Protein AF-A0AAE1PJU5-F1 (afdb_monomer)

Sequence (148 aa):
MYPIKHIHAFGYVFDNPASVAQTPTRQLTYNYLLSVNAWLLLLPSSLCCDWTMGTIPLVESFTDVRNLGTVAVYIVLAKLTYHALFLAPRHHAQVIIMSLAFLVLPFLPATNLFFPVGFVVAERVLYMPSMGFCMLVAHGFSNLLDRV

Mean predicted aligned error: 10.47 Å

InterPro domains:
  IPR013618 Protein O-mannosyl-transferase TMTC, DUF1736 [PF08409] (14-77)

Structure (mmCIF, N/CA/C/O backbone):
data_AF-A0AAE1PJU5-F1
#
_entry.id   AF-A0AAE1PJU5-F1
#
loop_
_atom_site.group_PDB
_atom_site.id
_atom_site.type_symbol
_atom_site.label_atom_id
_atom_site.label_alt_id
_atom_site.label_comp_id
_atom_site.label_asym_id
_atom_site.label_entity_id
_atom_site.label_seq_id
_atom_site.pdbx_PDB_ins_code
_atom_site.Cartn_x
_atom_site.Cartn_y
_atom_site.Cartn_z
_atom_site.occupancy
_atom_site.B_iso_or_equiv
_atom_site.auth_seq_id
_atom_site.auth_comp_id
_atom_site.auth_asym_id
_atom_site.auth_atom_id
_atom_site.pdbx_PDB_model_num
ATOM 1 N N . MET A 1 1 ? 40.412 -17.414 -16.657 1.00 45.12 1 MET A N 1
ATOM 2 C CA . MET A 1 1 ? 39.838 -16.898 -15.396 1.00 45.12 1 MET A CA 1
ATOM 3 C C . MET A 1 1 ? 38.974 -15.688 -15.732 1.00 45.12 1 MET A C 1
ATOM 5 O O . MET A 1 1 ? 39.429 -14.558 -15.627 1.00 45.12 1 MET A O 1
ATOM 9 N N . TYR A 1 2 ? 37.772 -15.929 -16.268 1.00 40.88 2 TYR A N 1
ATOM 10 C CA . TYR A 1 2 ? 36.837 -14.851 -16.605 1.00 40.88 2 TYR A CA 1
ATOM 11 C C . TYR A 1 2 ? 36.315 -14.215 -15.309 1.00 40.88 2 TYR A C 1
ATOM 13 O O . TYR A 1 2 ? 36.074 -14.936 -14.337 1.00 40.88 2 TYR A O 1
ATOM 21 N N . PRO A 1 3 ? 36.196 -12.881 -15.243 1.00 53.56 3 PRO A N 1
ATOM 22 C CA . PRO A 1 3 ? 35.965 -12.191 -13.987 1.00 53.56 3 PRO A CA 1
ATOM 23 C C . PRO A 1 3 ? 34.537 -12.452 -13.503 1.00 53.56 3 PRO A C 1
ATOM 25 O O . PRO A 1 3 ? 33.558 -12.034 -14.115 1.00 53.56 3 PRO A O 1
ATOM 28 N N . ILE A 1 4 ? 34.443 -13.096 -12.344 1.00 56.81 4 ILE A N 1
ATOM 29 C CA . ILE A 1 4 ? 33.218 -13.463 -11.615 1.00 56.81 4 ILE A CA 1
ATOM 30 C C . ILE A 1 4 ? 32.277 -12.251 -11.408 1.00 56.81 4 ILE A C 1
ATOM 32 O O . ILE A 1 4 ? 31.065 -12.406 -11.302 1.00 56.81 4 ILE A O 1
ATOM 36 N N . LYS A 1 5 ? 32.805 -11.018 -11.459 1.00 50.97 5 LYS A N 1
ATOM 37 C CA . LYS A 1 5 ? 32.028 -9.767 -11.388 1.00 50.97 5 LYS A CA 1
ATOM 38 C C . LYS A 1 5 ? 31.008 -9.596 -12.523 1.00 50.97 5 LYS A C 1
ATOM 40 O O . LYS A 1 5 ? 29.951 -9.021 -12.282 1.00 50.97 5 LYS A O 1
ATOM 45 N N . HIS A 1 6 ? 31.283 -10.103 -13.727 1.00 49.19 6 HIS A N 1
ATOM 46 C CA . HIS A 1 6 ? 30.348 -9.974 -14.852 1.00 49.19 6 HIS A CA 1
ATOM 47 C C . HIS A 1 6 ? 29.127 -10.894 -14.725 1.00 49.19 6 HIS A C 1
ATOM 49 O O . HIS A 1 6 ? 28.045 -10.515 -15.158 1.00 49.19 6 HIS A O 1
ATOM 55 N N . ILE A 1 7 ? 29.270 -12.059 -14.086 1.00 52.47 7 ILE A N 1
ATOM 56 C CA . ILE A 1 7 ? 28.168 -13.016 -13.887 1.00 52.47 7 ILE A CA 1
ATOM 57 C C . ILE A 1 7 ? 27.179 -12.490 -12.841 1.00 52.47 7 ILE A C 1
ATOM 59 O O . ILE A 1 7 ? 25.974 -12.521 -13.069 1.00 52.47 7 ILE A O 1
ATOM 63 N N . HIS A 1 8 ? 27.678 -11.929 -11.734 1.00 50.50 8 HIS A N 1
ATOM 64 C CA . HIS A 1 8 ? 26.817 -11.306 -10.723 1.00 50.50 8 HIS A CA 1
ATOM 65 C C . HIS A 1 8 ? 26.081 -10.076 -11.259 1.00 50.50 8 HIS A C 1
ATOM 67 O O . HIS A 1 8 ? 24.904 -9.899 -10.964 1.00 50.50 8 HIS A O 1
ATOM 73 N N . ALA A 1 9 ? 26.747 -9.246 -12.069 1.00 51.38 9 ALA A N 1
ATOM 74 C CA . ALA A 1 9 ? 26.099 -8.103 -12.703 1.00 51.38 9 ALA A CA 1
ATOM 75 C C . ALA A 1 9 ? 25.021 -8.546 -13.706 1.00 51.38 9 ALA A C 1
ATOM 77 O O . ALA A 1 9 ? 23.944 -7.963 -13.724 1.00 51.38 9 ALA A O 1
ATOM 78 N N . PHE A 1 10 ? 25.279 -9.594 -14.497 1.00 52.12 10 PHE A N 1
ATOM 79 C CA .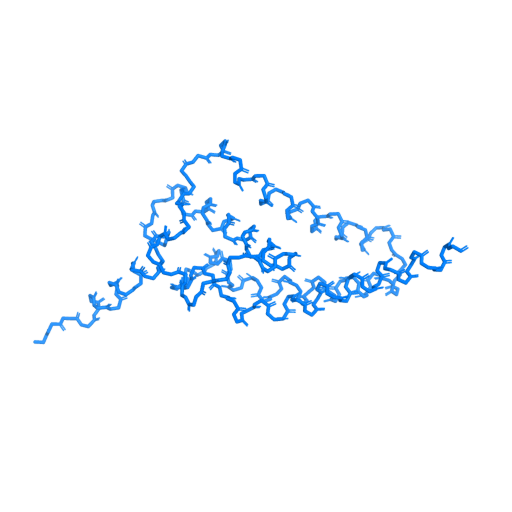 PHE A 1 10 ? 24.321 -10.113 -15.476 1.00 52.12 10 PHE A CA 1
ATOM 80 C C . PHE A 1 10 ? 23.063 -10.696 -14.819 1.00 52.12 10 PHE A C 1
ATOM 82 O O . PHE A 1 10 ? 21.964 -10.371 -15.254 1.00 52.12 10 PHE A O 1
ATOM 89 N N . GLY A 1 11 ? 23.208 -11.477 -13.740 1.00 52.84 11 GLY A N 1
ATOM 90 C CA . GLY A 1 11 ? 22.059 -11.964 -12.962 1.00 52.84 11 GLY A CA 1
ATOM 91 C C . GLY A 1 11 ? 21.238 -10.816 -12.374 1.00 52.84 11 GLY A C 1
ATOM 92 O O . GLY A 1 11 ? 20.025 -10.780 -12.504 1.00 52.84 11 GLY A O 1
ATOM 93 N N . TYR A 1 12 ? 21.908 -9.791 -11.851 1.00 53.12 12 TYR A N 1
ATOM 94 C CA . TYR A 1 12 ? 21.241 -8.631 -11.266 1.00 53.12 12 TYR A CA 1
ATOM 95 C C . TYR A 1 12 ? 20.445 -7.788 -12.286 1.00 53.12 12 TYR A C 1
ATOM 97 O O . TYR A 1 12 ? 19.359 -7.298 -11.977 1.00 53.12 12 TYR A O 1
ATOM 105 N N . VAL A 1 13 ? 20.965 -7.637 -13.512 1.00 56.59 13 VAL A N 1
ATOM 106 C CA . VAL A 1 13 ? 20.259 -6.982 -14.633 1.00 56.59 13 VAL A CA 1
ATOM 107 C C . VAL A 1 13 ? 19.062 -7.814 -15.100 1.00 56.59 13 VAL A C 1
ATOM 109 O O . VAL A 1 13 ? 18.016 -7.254 -15.425 1.00 56.59 13 VAL A O 1
ATOM 112 N N . PHE A 1 14 ? 19.233 -9.136 -15.151 1.00 57.56 14 PHE A N 1
ATOM 113 C CA . PHE A 1 14 ? 18.212 -10.092 -15.576 1.00 57.56 14 PHE A CA 1
ATOM 114 C C . PHE A 1 14 ? 17.038 -10.145 -14.589 1.00 57.56 14 PHE A C 1
ATOM 116 O O . PHE A 1 14 ? 15.881 -10.059 -15.003 1.00 57.56 14 PHE A O 1
ATOM 123 N N . ASP A 1 15 ? 17.344 -10.208 -13.292 1.00 59.34 15 ASP A N 1
ATOM 124 C CA . ASP A 1 15 ? 16.347 -10.348 -12.234 1.00 59.34 15 ASP A CA 1
ATOM 125 C C . ASP A 1 15 ? 15.567 -9.050 -12.005 1.00 59.34 15 ASP A C 1
ATOM 127 O O . ASP A 1 15 ? 14.346 -9.084 -11.872 1.00 59.34 15 ASP A O 1
ATOM 131 N N . ASN A 1 16 ? 16.237 -7.891 -12.030 1.00 66.44 16 ASN A N 1
ATOM 132 C CA . ASN A 1 16 ? 15.604 -6.589 -11.824 1.00 66.44 16 ASN A CA 1
ATOM 133 C C . ASN A 1 16 ? 16.036 -5.564 -12.886 1.00 66.44 16 ASN A C 1
ATOM 135 O O . ASN A 1 16 ? 16.923 -4.737 -12.628 1.00 66.44 16 ASN A O 1
ATOM 139 N N . PRO A 1 17 ? 15.369 -5.524 -14.056 1.00 61.44 17 PRO A N 1
ATOM 140 C CA . PRO A 1 17 ? 15.691 -4.563 -15.110 1.00 61.44 17 PRO A CA 1
ATOM 141 C C . PRO A 1 17 ? 15.412 -3.104 -14.708 1.00 61.44 17 PRO A C 1
ATOM 143 O O . PRO A 1 17 ? 15.960 -2.183 -15.310 1.00 61.44 17 PRO A O 1
ATOM 146 N N . ALA A 1 18 ? 14.617 -2.854 -13.659 1.00 61.25 18 ALA A N 1
ATOM 147 C CA . ALA A 1 18 ? 14.416 -1.504 -13.131 1.00 61.25 18 ALA A CA 1
ATOM 148 C C . ALA A 1 18 ? 15.654 -0.977 -12.383 1.00 61.25 18 ALA A C 1
ATOM 150 O O . ALA A 1 18 ? 15.866 0.235 -12.327 1.00 61.25 18 ALA A O 1
ATOM 151 N N . SER A 1 19 ? 16.505 -1.861 -11.850 1.00 60.56 19 SER A N 1
ATOM 152 C CA . SER A 1 19 ? 17.712 -1.472 -11.107 1.00 60.56 19 SER A CA 1
ATOM 153 C C . SER A 1 19 ? 18.788 -0.816 -11.981 1.00 60.56 19 SER A C 1
ATOM 155 O O . SER A 1 19 ? 19.523 0.059 -11.511 1.00 60.56 19 SER A O 1
ATOM 157 N N . VAL A 1 20 ? 18.822 -1.180 -13.266 1.00 63.19 20 VAL A N 1
ATOM 158 C CA . VAL A 1 20 ? 19.741 -0.642 -14.280 1.00 63.19 20 VAL A CA 1
ATOM 159 C C . VAL A 1 20 ? 19.179 0.563 -15.036 1.00 63.19 20 VAL A C 1
ATOM 161 O O . VAL A 1 20 ? 19.901 1.195 -15.807 1.00 63.19 20 VAL A O 1
ATOM 164 N N . ALA A 1 21 ? 17.907 0.907 -14.816 1.00 63.19 21 ALA A N 1
ATOM 165 C CA . ALA A 1 21 ? 17.272 2.047 -15.460 1.00 63.19 21 ALA A CA 1
ATOM 166 C C . ALA A 1 21 ? 17.838 3.383 -14.947 1.00 63.19 21 ALA A C 1
ATOM 168 O O . ALA A 1 21 ? 18.234 3.525 -13.784 1.00 63.19 21 ALA A O 1
ATOM 169 N N . GLN A 1 22 ? 17.841 4.389 -15.825 1.00 62.56 22 GLN A N 1
ATOM 170 C CA . GLN A 1 22 ? 18.263 5.745 -15.483 1.00 62.56 22 GLN A CA 1
ATOM 171 C C . GLN A 1 22 ? 17.307 6.370 -14.454 1.00 62.56 22 GLN A C 1
ATOM 173 O O . GLN A 1 22 ? 16.099 6.110 -14.437 1.00 62.56 22 GLN A O 1
ATOM 178 N N . THR A 1 23 ? 17.838 7.224 -13.581 1.00 62.69 23 THR A N 1
ATOM 179 C CA . THR A 1 23 ? 17.004 8.141 -12.791 1.00 62.69 23 THR A CA 1
ATOM 180 C C . THR A 1 23 ? 16.380 9.152 -13.756 1.00 62.69 23 THR A C 1
ATOM 182 O O . THR A 1 23 ? 17.139 9.742 -14.524 1.00 62.69 23 THR A O 1
ATOM 185 N N . PRO A 1 24 ? 15.052 9.373 -13.764 1.00 66.88 24 PRO A N 1
ATOM 186 C CA . PRO A 1 24 ? 14.083 9.124 -12.686 1.00 66.88 24 PRO A CA 1
ATOM 187 C C . PRO A 1 24 ? 13.246 7.831 -12.801 1.00 66.88 24 PRO A C 1
ATOM 189 O O . PRO A 1 24 ? 12.644 7.421 -11.808 1.00 66.88 24 PRO A O 1
ATOM 192 N N . THR A 1 25 ? 13.232 7.157 -13.953 1.00 65.88 25 THR A N 1
ATOM 193 C CA . THR A 1 25 ? 12.415 5.956 -14.250 1.00 65.88 25 THR A CA 1
ATOM 194 C C . THR A 1 25 ? 12.584 4.843 -13.214 1.00 65.88 25 THR A C 1
ATOM 196 O O . THR A 1 25 ? 11.616 4.183 -12.827 1.00 65.88 25 THR A O 1
ATOM 199 N N . ARG A 1 26 ? 13.803 4.679 -12.685 1.00 69.44 26 ARG A N 1
ATOM 200 C CA . ARG A 1 26 ? 14.100 3.743 -11.590 1.00 69.44 26 ARG A CA 1
ATOM 201 C C . ARG A 1 26 ? 13.266 4.009 -10.331 1.00 69.44 26 ARG A C 1
ATOM 203 O O . ARG A 1 26 ? 12.697 3.084 -9.765 1.00 69.44 26 ARG A O 1
ATOM 210 N N . GLN A 1 27 ? 13.163 5.268 -9.903 1.00 71.50 27 GLN A N 1
ATOM 211 C CA . GLN A 1 27 ? 12.431 5.642 -8.686 1.00 71.50 27 GLN A CA 1
ATOM 212 C C . GLN A 1 27 ? 10.917 5.517 -8.874 1.00 71.50 27 GLN A C 1
ATOM 214 O O . GLN A 1 27 ? 10.222 5.059 -7.969 1.00 71.50 27 GLN A O 1
ATOM 219 N N . LEU A 1 28 ? 10.399 5.885 -10.049 1.00 69.94 28 LEU A N 1
ATOM 220 C CA . LEU A 1 28 ? 8.976 5.716 -10.361 1.00 69.94 28 LEU A CA 1
ATOM 221 C C . LEU A 1 28 ? 8.598 4.236 -10.373 1.00 69.94 28 LEU A C 1
ATOM 223 O O . LEU A 1 28 ? 7.587 3.853 -9.790 1.00 69.94 28 LEU A O 1
ATOM 227 N N . THR A 1 29 ? 9.448 3.396 -10.963 1.00 72.94 29 THR A N 1
ATOM 228 C CA . THR A 1 29 ? 9.206 1.953 -11.025 1.00 72.94 29 THR A CA 1
ATOM 229 C C . THR A 1 29 ? 9.252 1.319 -9.631 1.00 72.94 29 THR A C 1
ATOM 231 O O . THR A 1 29 ? 8.380 0.518 -9.311 1.00 72.94 29 THR A O 1
ATOM 234 N N . TYR A 1 30 ? 10.175 1.729 -8.751 1.00 73.38 30 TYR A N 1
ATOM 235 C CA . TYR A 1 30 ? 10.193 1.279 -7.348 1.00 73.38 30 TYR A CA 1
ATOM 236 C C . TYR A 1 30 ? 8.947 1.697 -6.560 1.00 73.38 30 TYR A C 1
ATOM 238 O O . TYR A 1 30 ? 8.392 0.889 -5.816 1.00 73.38 30 TYR A O 1
ATOM 246 N N . ASN A 1 31 ? 8.451 2.918 -6.764 1.00 74.00 31 ASN A N 1
ATOM 247 C CA . ASN A 1 31 ? 7.181 3.332 -6.168 1.00 74.00 31 ASN A CA 1
ATOM 248 C C . ASN A 1 31 ? 6.009 2.515 -6.726 1.00 74.00 31 ASN A C 1
ATOM 250 O O . ASN A 1 31 ? 5.136 2.102 -5.969 1.00 74.00 31 ASN A O 1
ATOM 254 N N . TYR A 1 32 ? 5.989 2.229 -8.028 1.00 74.44 32 TYR A N 1
ATOM 255 C CA . TYR A 1 32 ? 4.955 1.388 -8.630 1.00 74.44 32 TYR A CA 1
ATOM 256 C C . TYR A 1 32 ? 4.971 -0.044 -8.082 1.00 74.44 32 TYR A C 1
ATOM 258 O O . TYR A 1 32 ? 3.916 -0.597 -7.778 1.00 74.44 32 TYR A O 1
ATOM 266 N N . LEU A 1 33 ? 6.156 -0.607 -7.847 1.00 74.62 33 LEU A N 1
ATOM 267 C CA . LEU A 1 33 ? 6.324 -1.918 -7.216 1.00 74.62 33 LEU A CA 1
ATOM 268 C C . LEU A 1 33 ? 5.700 -1.969 -5.816 1.00 74.62 33 LEU A C 1
ATOM 270 O O . LEU A 1 33 ? 5.062 -2.962 -5.471 1.00 74.62 33 LEU A O 1
ATOM 274 N N . LEU A 1 34 ? 5.789 -0.884 -5.038 1.00 74.81 34 LEU A N 1
ATOM 275 C CA . LEU A 1 34 ? 5.067 -0.769 -3.766 1.00 74.81 34 LEU A CA 1
ATOM 276 C C . LEU A 1 34 ? 3.551 -0.914 -3.962 1.00 74.81 34 LEU A C 1
ATOM 278 O O . LEU A 1 34 ? 2.904 -1.644 -3.213 1.00 74.81 34 LEU A O 1
ATOM 282 N N . SER A 1 35 ? 2.988 -0.267 -4.984 1.00 75.00 35 SER A N 1
ATOM 283 C CA . SER A 1 35 ? 1.561 -0.391 -5.294 1.00 75.00 35 SER A CA 1
ATOM 284 C C . SER A 1 35 ? 1.171 -1.790 -5.756 1.00 75.00 35 SER A C 1
ATOM 286 O O . SER A 1 35 ? 0.090 -2.248 -5.399 1.00 75.00 35 SER A O 1
ATOM 288 N N . VAL A 1 36 ? 2.011 -2.463 -6.543 1.00 76.12 36 VAL A N 1
ATOM 289 C CA . VAL A 1 36 ? 1.760 -3.847 -6.974 1.00 76.12 36 VAL A CA 1
ATOM 290 C C . VAL A 1 36 ? 1.735 -4.770 -5.756 1.00 76.12 36 VAL A C 1
ATOM 292 O O . VAL A 1 36 ? 0.785 -5.524 -5.575 1.00 76.12 36 VAL A O 1
ATOM 295 N N . ASN A 1 37 ? 2.709 -4.641 -4.856 1.00 78.12 37 ASN A N 1
ATOM 296 C CA . ASN A 1 37 ? 2.747 -5.421 -3.620 1.00 78.12 37 ASN A CA 1
ATOM 297 C C . ASN A 1 37 ? 1.531 -5.151 -2.710 1.00 78.12 37 ASN A C 1
ATOM 299 O O . ASN A 1 37 ? 0.972 -6.079 -2.128 1.00 78.12 37 ASN A O 1
ATOM 303 N N . ALA A 1 38 ? 1.087 -3.895 -2.604 1.00 76.75 38 ALA A N 1
ATOM 304 C CA . ALA A 1 38 ? -0.124 -3.545 -1.861 1.00 76.75 38 ALA A CA 1
ATOM 305 C C . ALA A 1 38 ? -1.399 -4.090 -2.527 1.00 76.75 38 ALA A C 1
ATOM 307 O O . ALA A 1 38 ? -2.324 -4.513 -1.838 1.00 76.75 38 ALA A O 1
ATOM 308 N N . TRP A 1 39 ? -1.443 -4.120 -3.859 1.00 78.50 39 TRP A N 1
ATOM 309 C CA . TRP A 1 39 ? -2.537 -4.744 -4.595 1.00 78.50 39 TRP A CA 1
ATOM 310 C C . TRP A 1 39 ? -2.592 -6.252 -4.345 1.00 78.50 39 TRP A C 1
ATOM 312 O O . TRP A 1 39 ? -3.668 -6.759 -4.053 1.00 78.50 39 TRP A O 1
ATOM 322 N N . LEU A 1 40 ? -1.449 -6.949 -4.353 1.00 74.38 40 LEU A N 1
ATOM 323 C CA . LEU A 1 40 ? -1.383 -8.374 -4.004 1.00 74.38 40 LEU A CA 1
ATOM 324 C C . LEU A 1 40 ? -1.859 -8.664 -2.569 1.00 74.38 40 LEU A C 1
ATOM 326 O O . LEU A 1 40 ? -2.455 -9.713 -2.338 1.00 74.38 40 LEU A O 1
ATOM 330 N N . LEU A 1 41 ? -1.628 -7.748 -1.617 1.00 74.44 41 LEU A N 1
ATOM 331 C CA . LEU A 1 41 ? -2.158 -7.864 -0.251 1.00 74.44 41 LEU A CA 1
ATOM 332 C C . LEU A 1 41 ? -3.690 -7.792 -0.204 1.00 74.44 41 LEU A C 1
ATOM 334 O O . LEU A 1 41 ? -4.305 -8.485 0.603 1.00 74.44 41 LEU A O 1
ATOM 338 N N . LEU A 1 42 ? -4.298 -6.942 -1.036 1.00 74.94 42 LEU A N 1
ATOM 339 C CA . LEU A 1 42 ? -5.754 -6.776 -1.098 1.00 74.94 42 LEU A CA 1
ATOM 340 C C . LEU A 1 42 ? -6.419 -7.888 -1.913 1.00 74.94 42 LEU A C 1
ATOM 342 O O . LEU A 1 42 ? -7.482 -8.384 -1.546 1.00 74.94 42 LEU A O 1
ATOM 346 N N . LEU A 1 43 ? -5.801 -8.252 -3.034 1.00 75.06 43 LEU A N 1
ATOM 347 C CA . LEU A 1 43 ? -6.305 -9.200 -4.013 1.00 75.06 43 LEU A CA 1
ATOM 348 C C . LEU A 1 43 ? -5.134 -10.053 -4.518 1.00 75.06 43 LEU A C 1
ATOM 350 O O . LEU A 1 43 ? -4.399 -9.605 -5.404 1.00 75.06 43 LEU A O 1
ATOM 354 N N . PRO A 1 44 ? -4.971 -11.293 -4.016 1.00 74.88 44 PRO A N 1
ATOM 355 C CA . PRO A 1 44 ? -3.951 -12.222 -4.493 1.00 74.88 44 PRO A CA 1
ATOM 356 C C . PRO A 1 44 ? -4.342 -12.757 -5.880 1.00 74.88 44 PRO A C 1
ATOM 358 O O . PRO A 1 44 ? -4.746 -13.904 -6.048 1.00 74.88 44 PRO A O 1
ATOM 361 N N . SER A 1 45 ? -4.273 -11.894 -6.888 1.00 62.03 45 SER A N 1
ATOM 362 C CA . SER A 1 45 ? -4.552 -12.201 -8.289 1.00 62.03 45 SER A CA 1
ATOM 363 C C . SER A 1 45 ? -3.286 -11.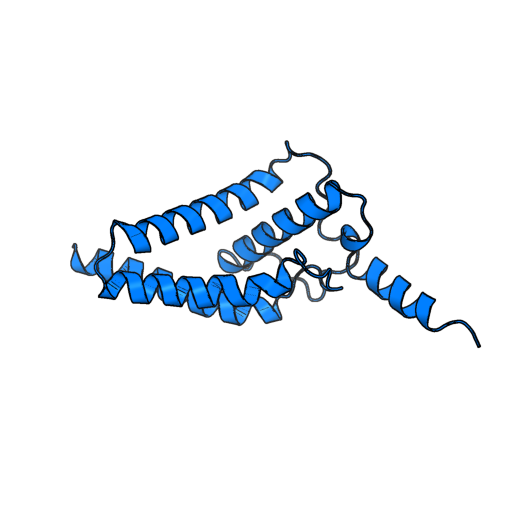953 -9.105 1.00 62.03 45 SER A C 1
ATOM 365 O O . SER A 1 45 ? -2.595 -10.962 -8.886 1.00 62.03 45 SER A O 1
ATOM 367 N N . SER A 1 46 ? -2.965 -12.885 -10.008 1.00 61.81 46 SER A N 1
ATOM 368 C CA . SER A 1 46 ? -1.726 -12.905 -10.805 1.00 61.81 46 SER A CA 1
ATOM 369 C C . SER A 1 46 ? -0.440 -13.144 -9.996 1.00 61.81 46 SER A C 1
ATOM 371 O O . SER A 1 46 ? 0.523 -12.397 -10.128 1.00 61.81 46 SER A O 1
ATOM 373 N N . LEU A 1 47 ? -0.404 -14.192 -9.161 1.00 67.44 47 LEU A N 1
ATOM 374 C CA . LEU A 1 47 ? 0.858 -14.670 -8.581 1.00 67.44 47 LEU A CA 1
ATOM 375 C C . LEU A 1 47 ? 1.709 -15.352 -9.662 1.00 67.44 47 LEU A C 1
ATOM 377 O O . LEU A 1 47 ? 1.211 -16.190 -10.412 1.00 67.44 47 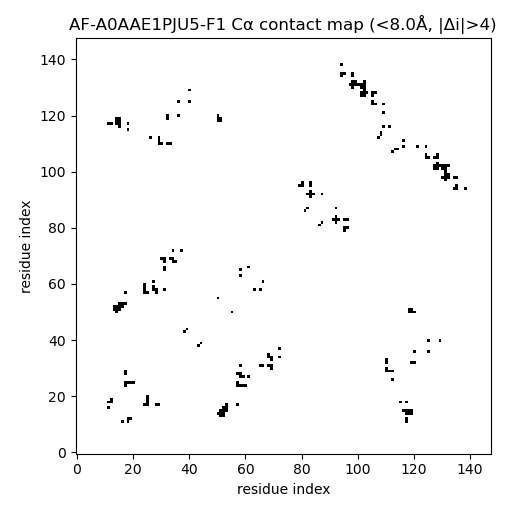LEU A O 1
ATOM 381 N N . CYS A 1 48 ? 2.998 -15.026 -9.693 1.00 64.56 48 CYS A N 1
ATOM 382 C CA . CYS A 1 48 ? 3.987 -15.634 -10.579 1.00 64.56 48 CYS A CA 1
ATOM 383 C C . CYS A 1 48 ? 5.051 -16.351 -9.741 1.00 64.56 48 CYS A C 1
ATOM 385 O O . CYS A 1 48 ? 5.469 -15.826 -8.713 1.00 64.56 48 CYS A O 1
ATOM 387 N N . CYS A 1 49 ? 5.507 -17.525 -10.198 1.00 60.12 49 CYS A N 1
ATOM 388 C CA . CYS A 1 49 ? 6.555 -18.304 -9.523 1.00 60.12 49 CYS A CA 1
ATOM 389 C C . CYS A 1 49 ? 7.921 -17.598 -9.501 1.00 60.12 49 CYS A C 1
ATOM 391 O O . CYS A 1 49 ? 8.765 -17.937 -8.678 1.00 60.12 49 CYS A O 1
ATOM 393 N N . ASP A 1 50 ? 8.137 -16.646 -10.410 1.00 60.38 50 ASP A N 1
ATOM 394 C CA . ASP A 1 50 ? 9.282 -15.745 -10.417 1.00 60.38 50 ASP A CA 1
ATOM 395 C C . ASP A 1 50 ? 8.875 -14.439 -11.122 1.00 60.38 50 ASP A C 1
ATOM 397 O O . ASP A 1 50 ? 8.251 -14.471 -12.186 1.00 60.38 50 ASP A O 1
ATOM 401 N N . TRP A 1 51 ? 9.190 -13.288 -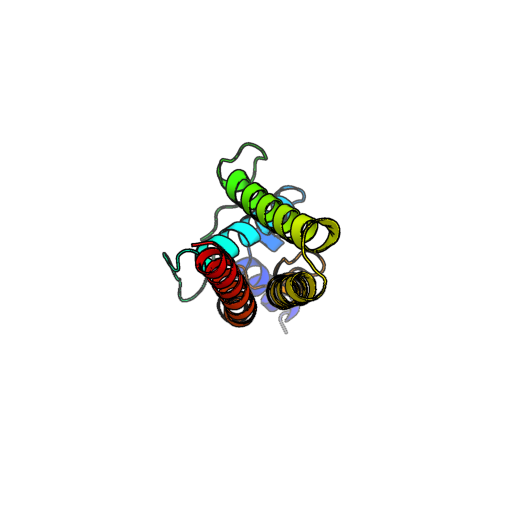10.528 1.00 62.09 51 TRP A N 1
ATOM 402 C CA . TRP A 1 51 ? 8.881 -11.957 -11.076 1.00 62.09 51 TRP A CA 1
ATOM 403 C C . TRP A 1 51 ? 10.094 -11.369 -11.808 1.00 62.09 51 TRP A C 1
ATOM 405 O O . TRP A 1 51 ? 10.431 -10.197 -11.646 1.00 62.09 51 TRP A O 1
ATOM 415 N N . THR A 1 52 ? 10.765 -12.199 -12.602 1.00 57.31 52 THR A N 1
ATOM 416 C CA . THR A 1 52 ? 11.966 -11.834 -13.363 1.00 57.31 52 THR A CA 1
ATOM 417 C C . THR A 1 52 ? 11.615 -11.255 -14.751 1.00 57.31 52 THR A C 1
ATOM 419 O O . THR A 1 52 ? 10.446 -11.233 -15.161 1.00 57.31 52 THR A O 1
ATOM 422 N N . MET A 1 53 ? 12.613 -10.752 -15.489 1.00 53.72 53 MET A N 1
ATOM 423 C CA . MET A 1 53 ? 12.528 -10.436 -16.930 1.00 53.72 53 MET A CA 1
ATOM 424 C C . MET A 1 53 ? 11.566 -9.312 -17.359 1.00 53.72 53 MET A C 1
ATOM 426 O O . MET A 1 53 ? 11.026 -9.327 -18.463 1.00 53.72 53 MET A O 1
ATOM 430 N N . GLY A 1 54 ? 11.351 -8.293 -16.524 1.00 58.62 54 GLY A N 1
ATOM 431 C CA . GLY A 1 54 ? 10.587 -7.109 -16.953 1.00 58.62 54 GLY A CA 1
ATOM 432 C C . GLY A 1 54 ? 9.086 -7.360 -17.119 1.00 58.62 54 GLY A C 1
ATOM 433 O O . GLY A 1 54 ? 8.401 -6.591 -17.789 1.00 58.62 54 GLY A O 1
ATOM 434 N N . THR A 1 55 ? 8.565 -8.399 -16.458 1.00 57.41 55 THR A N 1
ATOM 435 C CA . THR A 1 55 ? 7.124 -8.690 -16.344 1.00 57.41 55 THR A CA 1
ATOM 436 C C . THR A 1 55 ? 6.326 -7.473 -15.858 1.00 57.41 55 THR A C 1
ATOM 438 O O . THR A 1 55 ? 5.161 -7.294 -16.205 1.00 57.41 55 THR A O 1
ATOM 441 N N . ILE A 1 56 ? 6.971 -6.600 -15.079 1.00 66.94 56 ILE A N 1
ATOM 442 C CA . ILE A 1 56 ? 6.427 -5.313 -14.661 1.00 66.94 56 ILE A CA 1
ATOM 443 C C . ILE A 1 56 ? 7.021 -4.231 -15.573 1.00 66.94 56 ILE A C 1
ATOM 445 O O . ILE A 1 56 ? 8.209 -3.921 -15.444 1.00 66.94 56 ILE A O 1
ATOM 449 N N . PRO A 1 57 ? 6.225 -3.650 -16.493 1.00 65.12 57 PRO A N 1
ATOM 450 C CA . PRO A 1 57 ? 6.728 -2.649 -17.421 1.00 65.12 57 PRO A CA 1
ATOM 451 C C . PRO A 1 57 ? 7.217 -1.417 -16.659 1.00 65.12 57 PRO A C 1
ATOM 453 O O . PRO A 1 57 ? 6.541 -0.941 -15.742 1.00 65.12 57 PRO A O 1
ATOM 456 N N . LEU A 1 58 ? 8.374 -0.882 -17.058 1.00 67.25 58 LEU A N 1
ATOM 457 C CA . LEU A 1 58 ? 8.945 0.314 -16.443 1.00 67.25 58 LEU A CA 1
ATOM 458 C C . LEU A 1 58 ? 7.968 1.489 -16.574 1.00 67.25 58 LEU A C 1
ATOM 460 O O . LEU A 1 58 ? 7.243 1.627 -17.565 1.00 67.25 58 LEU A O 1
ATOM 464 N N . VAL A 1 59 ? 7.920 2.323 -15.536 1.00 69.88 59 VAL A N 1
ATOM 465 C CA . VAL A 1 59 ? 7.080 3.523 -15.524 1.00 69.88 59 VAL A CA 1
ATOM 466 C C . VAL A 1 59 ? 7.928 4.701 -15.985 1.00 69.88 59 VAL A C 1
ATOM 468 O O . VAL A 1 59 ? 8.714 5.253 -15.218 1.00 69.88 59 VAL A O 1
ATOM 471 N N . GLU A 1 60 ? 7.785 5.060 -17.259 1.00 64.81 60 GLU A N 1
ATOM 472 C CA . GLU A 1 60 ? 8.572 6.117 -17.911 1.00 64.81 60 GLU A CA 1
ATOM 473 C C . GLU A 1 60 ? 7.943 7.513 -17.781 1.00 64.81 60 GLU A C 1
ATOM 475 O O . GLU A 1 60 ? 8.624 8.515 -17.987 1.00 64.81 60 GLU A O 1
ATOM 480 N N . SER A 1 61 ? 6.663 7.596 -17.392 1.00 69.88 61 SER A N 1
ATOM 481 C CA . SER A 1 61 ? 5.932 8.860 -17.252 1.00 69.88 61 SER A CA 1
ATOM 482 C C . SER A 1 61 ? 5.256 9.017 -15.889 1.00 69.88 61 SER A C 1
ATOM 484 O O . SER A 1 61 ? 4.712 8.073 -15.313 1.00 69.88 61 SER A O 1
ATOM 486 N N . PHE A 1 62 ? 5.213 10.260 -15.406 1.00 61.19 62 PHE A N 1
ATOM 487 C CA . PHE A 1 62 ? 4.460 10.656 -14.215 1.00 61.19 62 PHE A CA 1
ATOM 488 C C . PHE A 1 62 ? 2.936 10.602 -14.420 1.00 61.19 62 PHE A C 1
ATOM 490 O O . PHE A 1 62 ? 2.202 10.442 -13.447 1.00 61.19 62 PHE A O 1
ATOM 497 N N . THR A 1 63 ? 2.450 10.691 -15.662 1.00 67.19 63 THR A N 1
ATOM 498 C CA . THR A 1 63 ? 1.010 10.692 -15.994 1.00 67.19 63 THR A CA 1
ATOM 499 C C . THR A 1 63 ? 0.410 9.301 -16.190 1.00 67.19 63 THR A C 1
ATOM 501 O O . THR A 1 63 ? -0.739 9.178 -16.609 1.00 67.19 63 THR A O 1
ATOM 504 N N . ASP A 1 64 ? 1.164 8.244 -15.901 1.00 70.31 64 ASP A N 1
ATOM 505 C CA . ASP A 1 64 ? 0.659 6.885 -16.027 1.00 70.31 64 ASP A CA 1
ATOM 506 C C . ASP A 1 64 ? -0.410 6.587 -14.958 1.00 70.31 64 ASP A C 1
ATOM 508 O O . ASP A 1 64 ? -0.229 6.891 -13.775 1.00 70.31 64 ASP A O 1
ATOM 512 N N . VAL A 1 65 ? -1.507 5.938 -15.364 1.00 72.94 65 VAL A N 1
ATOM 513 C CA . VAL A 1 65 ? -2.595 5.469 -14.483 1.00 72.94 65 VAL A CA 1
ATOM 514 C C . VAL A 1 65 ? -2.041 4.587 -13.359 1.00 72.94 65 VAL A C 1
ATOM 516 O O . VAL A 1 65 ? -2.563 4.582 -12.245 1.00 72.94 65 VAL A O 1
ATOM 519 N N . ARG A 1 66 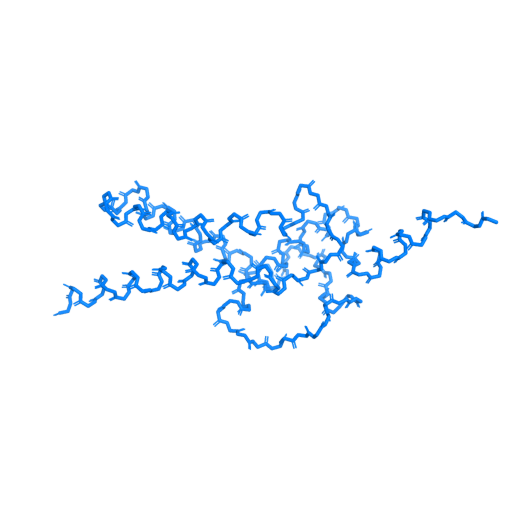? -0.922 3.904 -13.616 1.00 69.19 66 ARG A N 1
ATOM 520 C CA . ARG A 1 66 ? -0.172 3.094 -12.649 1.00 69.19 66 ARG A CA 1
ATOM 521 C C . ARG A 1 66 ? 0.287 3.865 -11.403 1.00 69.19 66 ARG A C 1
ATOM 523 O O . ARG A 1 66 ? 0.343 3.287 -10.317 1.00 69.19 66 ARG A O 1
ATOM 530 N N . ASN A 1 67 ? 0.531 5.172 -11.512 1.00 74.94 67 ASN A N 1
ATOM 531 C CA . ASN A 1 67 ? 0.889 6.017 -10.368 1.00 74.94 67 ASN A CA 1
ATOM 532 C C . ASN A 1 67 ? -0.304 6.301 -9.438 1.00 74.94 67 ASN A C 1
ATOM 534 O O . ASN A 1 67 ? -0.103 6.685 -8.290 1.00 74.94 67 ASN A O 1
ATOM 538 N N . LEU A 1 68 ? -1.551 6.073 -9.871 1.00 78.06 68 LEU A N 1
ATOM 539 C CA . LEU A 1 68 ? -2.710 6.215 -8.981 1.00 78.06 68 LEU A CA 1
ATOM 540 C C . LEU A 1 68 ? -2.674 5.203 -7.839 1.00 78.06 68 LEU A C 1
ATOM 542 O O . LEU A 1 68 ? -3.052 5.534 -6.718 1.00 78.06 68 LEU A O 1
ATOM 546 N N . GLY A 1 69 ? -2.191 3.988 -8.103 1.00 76.69 69 GLY A N 1
ATOM 547 C CA . GLY A 1 69 ? -2.075 2.961 -7.076 1.00 76.69 69 GLY A CA 1
ATOM 548 C C . GLY A 1 69 ? -1.059 3.338 -5.993 1.00 76.69 69 GLY A C 1
ATOM 549 O O . GLY A 1 69 ? -1.333 3.185 -4.804 1.00 76.69 69 GLY A O 1
ATOM 550 N N . THR A 1 70 ? 0.072 3.939 -6.377 1.00 77.06 70 THR A N 1
ATOM 551 C CA . THR A 1 70 ? 1.088 4.406 -5.417 1.00 77.06 70 THR A CA 1
ATOM 552 C C . THR A 1 70 ? 0.532 5.533 -4.553 1.00 77.06 70 THR A C 1
ATOM 554 O O . THR A 1 70 ? 0.628 5.484 -3.326 1.00 77.06 70 THR A O 1
ATOM 557 N N . VAL A 1 71 ? -0.143 6.500 -5.180 1.00 81.81 71 VAL A N 1
ATOM 558 C CA . VAL A 1 71 ? -0.829 7.599 -4.493 1.00 81.81 71 VAL A CA 1
ATOM 559 C C . VAL A 1 71 ? -1.891 7.063 -3.532 1.00 81.81 71 VAL A C 1
ATOM 561 O O . VAL A 1 71 ? -1.951 7.508 -2.388 1.00 81.81 71 VAL A O 1
ATOM 564 N N . ALA A 1 72 ? -2.686 6.072 -3.942 1.00 83.88 72 ALA A N 1
ATOM 565 C CA . ALA A 1 72 ? -3.692 5.454 -3.084 1.00 83.88 72 ALA A CA 1
ATOM 566 C C . ALA A 1 72 ? -3.068 4.812 -1.833 1.00 83.88 72 ALA A C 1
ATOM 568 O O . ALA A 1 72 ? -3.547 5.057 -0.725 1.00 83.88 72 ALA A O 1
ATOM 569 N N . VAL A 1 73 ? -1.968 4.063 -1.982 1.00 81.50 73 VAL A N 1
ATOM 570 C CA . VAL A 1 73 ? -1.242 3.459 -0.850 1.00 81.50 73 VAL A CA 1
ATOM 571 C C . VAL A 1 73 ? -0.737 4.532 0.117 1.00 81.50 73 VAL A C 1
ATOM 573 O O . VAL A 1 73 ? -0.974 4.430 1.323 1.00 81.50 73 VAL A O 1
ATOM 576 N N . TYR A 1 74 ? -0.106 5.594 -0.392 1.00 83.81 74 TYR A N 1
ATOM 577 C CA . TYR A 1 74 ? 0.366 6.696 0.451 1.00 83.81 74 TYR A CA 1
ATOM 578 C C . TYR A 1 74 ? -0.778 7.424 1.162 1.00 83.81 74 TYR A C 1
ATOM 580 O O . TYR A 1 74 ? -0.650 7.739 2.345 1.00 83.81 74 TYR A O 1
ATOM 588 N N . ILE A 1 75 ? -1.911 7.650 0.489 1.00 86.75 75 ILE A N 1
ATOM 589 C CA . ILE A 1 75 ? -3.097 8.269 1.099 1.00 86.75 75 ILE A CA 1
ATOM 590 C C . ILE A 1 75 ? -3.643 7.395 2.231 1.00 86.75 75 ILE A C 1
ATOM 592 O O . ILE A 1 75 ? -3.969 7.920 3.297 1.00 86.75 75 ILE A O 1
ATOM 596 N N . VAL A 1 76 ? -3.745 6.078 2.028 1.00 85.81 76 VAL A N 1
ATOM 597 C CA . VAL A 1 76 ? -4.225 5.146 3.061 1.00 85.81 76 VAL A CA 1
ATOM 598 C C . VAL A 1 76 ? -3.290 5.158 4.269 1.00 85.81 76 VAL A C 1
ATOM 600 O O . VAL A 1 76 ? -3.758 5.346 5.393 1.00 85.81 76 VAL A O 1
ATOM 603 N N . LEU A 1 77 ? -1.975 5.051 4.056 1.00 85.25 77 LEU A N 1
ATOM 604 C CA . LEU A 1 77 ? -0.987 5.113 5.138 1.00 85.25 77 LEU A CA 1
ATOM 605 C C . LEU A 1 77 ? -1.031 6.452 5.887 1.00 85.25 77 LEU A C 1
ATOM 607 O O . LEU A 1 77 ? -1.014 6.467 7.120 1.00 85.25 77 LEU A O 1
ATOM 611 N N . ALA A 1 78 ? -1.138 7.572 5.166 1.00 86.69 78 ALA A N 1
ATOM 612 C CA . ALA A 1 78 ? -1.217 8.903 5.761 1.00 86.69 78 ALA A CA 1
ATOM 613 C C . ALA A 1 78 ? -2.491 9.075 6.599 1.00 86.69 78 ALA A C 1
ATOM 615 O O . ALA A 1 78 ? -2.419 9.566 7.725 1.00 86.69 78 ALA A O 1
ATOM 616 N N . LYS A 1 79 ? -3.647 8.619 6.097 1.00 87.88 79 LYS A N 1
ATOM 617 C CA . LYS A 1 79 ? -4.916 8.662 6.840 1.00 87.88 79 LYS A CA 1
ATOM 618 C C . LYS A 1 79 ? -4.872 7.802 8.099 1.00 87.88 79 LYS A C 1
ATOM 620 O O . LYS A 1 79 ? -5.291 8.275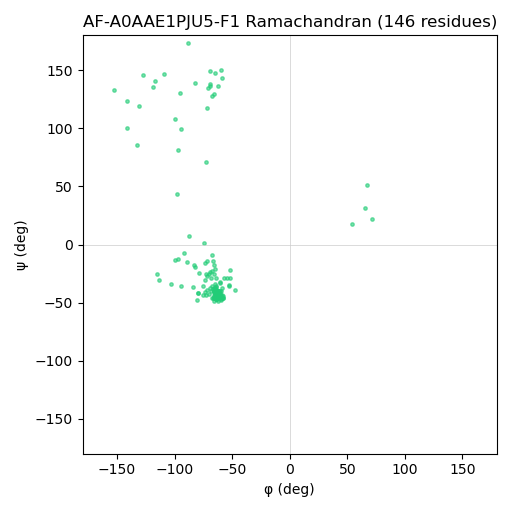 9.152 1.00 87.88 79 LYS A O 1
ATOM 625 N N . LEU A 1 80 ? -4.354 6.575 8.013 1.00 85.19 80 LEU A N 1
ATOM 626 C CA . LEU A 1 80 ? -4.231 5.678 9.168 1.00 85.19 80 LEU A CA 1
ATOM 627 C C . LEU A 1 80 ? -3.283 6.248 10.227 1.00 85.19 80 LEU A C 1
ATOM 629 O O . LEU A 1 80 ? -3.611 6.239 11.411 1.00 85.19 80 LEU A O 1
ATOM 633 N N . THR A 1 81 ? -2.149 6.803 9.799 1.00 86.38 81 THR A N 1
ATOM 634 C CA . THR A 1 81 ? -1.181 7.448 10.697 1.00 86.38 81 THR A CA 1
ATOM 635 C C . THR A 1 81 ? -1.780 8.693 11.349 1.00 86.38 81 THR A C 1
ATOM 637 O O . THR A 1 81 ? -1.689 8.856 12.563 1.00 86.38 81 THR A O 1
ATOM 640 N N . TYR A 1 82 ? -2.460 9.547 10.579 1.00 89.25 82 TYR A N 1
ATOM 641 C CA . TYR A 1 82 ? -3.143 10.725 11.114 1.00 89.25 82 TYR A CA 1
ATOM 642 C C . TYR A 1 82 ? -4.228 10.334 12.125 1.00 89.25 82 TYR A C 1
ATOM 644 O O . TYR A 1 82 ? -4.297 10.900 13.215 1.00 89.25 82 TYR A O 1
ATOM 652 N N . HIS A 1 83 ? -5.027 9.313 11.810 1.00 85.69 83 HIS A N 1
ATOM 653 C CA . HIS A 1 83 ? -6.045 8.801 12.720 1.00 85.69 83 HIS A CA 1
ATOM 654 C C . HIS A 1 83 ? -5.426 8.261 14.017 1.00 85.69 83 HIS A C 1
ATOM 656 O O . HIS A 1 83 ? -5.910 8.575 15.103 1.00 85.69 83 HIS A O 1
ATOM 662 N N . ALA A 1 84 ? -4.332 7.501 13.921 1.00 85.56 84 ALA A N 1
ATOM 663 C CA . ALA A 1 84 ? -3.630 6.958 15.081 1.00 85.56 84 ALA A CA 1
ATOM 664 C C . ALA A 1 84 ? -3.022 8.045 15.982 1.00 85.56 84 ALA A C 1
ATOM 666 O O . ALA A 1 84 ? -3.023 7.887 17.199 1.00 85.56 84 ALA A O 1
ATOM 667 N N . LEU A 1 85 ? -2.511 9.134 15.401 1.00 85.38 85 LEU A N 1
ATOM 668 C CA . LEU A 1 85 ? -1.833 10.195 16.151 1.00 85.38 85 LEU A CA 1
ATOM 669 C C . LEU A 1 85 ? -2.790 11.232 16.749 1.00 85.38 85 LEU A C 1
ATOM 671 O O . LEU A 1 85 ? -2.527 11.725 17.844 1.00 85.38 85 LEU A O 1
ATOM 675 N N . PHE A 1 86 ? -3.870 11.579 16.044 1.00 84.88 86 PHE A N 1
ATOM 676 C CA . PHE A 1 86 ? -4.697 12.739 16.397 1.00 84.88 86 PHE A CA 1
ATOM 677 C C . PHE A 1 86 ? -6.128 12.400 16.825 1.00 84.88 86 PHE A C 1
ATOM 679 O O . PHE A 1 86 ? -6.736 13.195 17.536 1.00 84.88 86 PHE A O 1
ATOM 686 N N . LEU A 1 87 ? -6.686 11.264 16.393 1.00 82.12 87 LEU A N 1
ATOM 687 C CA . LEU A 1 87 ? -8.109 10.947 16.600 1.00 82.12 87 LEU A CA 1
ATOM 688 C C . LEU A 1 87 ? -8.332 9.750 17.533 1.00 82.12 87 LEU A C 1
ATOM 690 O O . LEU A 1 87 ? -9.354 9.683 18.213 1.00 82.12 87 LEU A O 1
ATOM 694 N N . ALA A 1 88 ? -7.407 8.791 17.560 1.00 79.31 88 ALA A N 1
ATOM 695 C CA . ALA A 1 88 ? -7.591 7.540 18.281 1.00 79.31 88 ALA A CA 1
ATOM 696 C C . ALA A 1 88 ? -7.271 7.668 19.788 1.00 79.31 88 ALA A C 1
ATOM 698 O O . ALA A 1 88 ? -6.252 8.255 20.163 1.00 79.31 88 ALA A O 1
ATOM 699 N N . PRO A 1 89 ? -8.071 7.045 20.678 1.00 83.00 89 PRO A N 1
ATOM 700 C CA . PRO A 1 89 ? -7.693 6.867 22.079 1.00 83.00 89 PRO A CA 1
ATOM 701 C C . PRO A 1 89 ? -6.396 6.055 22.189 1.00 83.00 89 PRO A C 1
ATOM 703 O O . PRO A 1 89 ? -6.153 5.174 21.365 1.00 83.00 89 PRO A O 1
ATOM 706 N N . ARG A 1 90 ? -5.592 6.284 23.241 1.00 80.88 90 ARG A N 1
ATOM 707 C CA . ARG A 1 90 ? -4.249 5.678 23.403 1.00 80.88 90 ARG A CA 1
ATOM 708 C C . ARG A 1 90 ? -4.203 4.164 23.149 1.00 80.88 90 ARG A C 1
ATOM 710 O O . ARG A 1 90 ? -3.266 3.696 22.516 1.00 80.88 90 ARG A O 1
ATOM 717 N N . HIS A 1 91 ? -5.220 3.423 23.589 1.00 80.25 91 HIS A N 1
ATOM 718 C CA . HIS A 1 91 ? -5.310 1.976 23.381 1.00 80.25 91 HIS A CA 1
ATOM 719 C C . HIS A 1 91 ? -5.505 1.594 21.899 1.00 80.25 91 HIS A C 1
ATOM 721 O O . HIS A 1 91 ? -4.786 0.750 21.374 1.00 80.25 91 HIS A O 1
ATOM 727 N N . HIS A 1 92 ? -6.416 2.266 21.186 1.00 83.19 92 HIS A N 1
ATOM 728 C CA . HIS A 1 92 ? -6.638 2.044 19.749 1.00 83.19 92 HIS A CA 1
ATOM 729 C C . HIS A 1 92 ? -5.446 2.533 18.912 1.00 83.19 92 HIS A C 1
ATOM 731 O O . HIS A 1 92 ? -5.041 1.877 17.953 1.00 83.19 92 HIS A O 1
ATOM 737 N N . ALA A 1 93 ? -4.835 3.654 19.307 1.00 83.50 93 ALA A N 1
ATOM 738 C CA . ALA A 1 93 ? -3.639 4.191 18.668 1.00 83.50 93 ALA A CA 1
ATOM 739 C C . ALA A 1 93 ? -2.470 3.196 18.719 1.00 83.50 93 ALA A C 1
ATOM 741 O O . ALA A 1 93 ? -1.817 2.976 17.702 1.00 83.50 93 ALA A O 1
ATOM 742 N N . GLN A 1 94 ? -2.236 2.545 19.865 1.00 83.44 94 GLN A N 1
ATOM 743 C CA . GLN A 1 94 ? -1.188 1.528 20.005 1.00 83.44 94 GLN A CA 1
ATOM 744 C C . GLN A 1 94 ? -1.401 0.348 19.052 1.00 83.44 94 GLN A C 1
ATOM 746 O O . GLN A 1 94 ? -0.461 -0.047 18.366 1.00 83.44 94 GLN A O 1
ATOM 751 N N . VAL A 1 95 ? -2.628 -0.172 18.947 1.00 86.25 95 VAL A N 1
ATOM 752 C CA . VAL A 1 95 ? -2.951 -1.277 18.026 1.00 86.25 95 VAL A CA 1
ATOM 753 C C . VAL A 1 95 ? -2.708 -0.875 16.569 1.00 86.25 95 VAL A C 1
ATOM 755 O O . VAL A 1 95 ? -2.076 -1.628 15.824 1.00 86.25 95 VAL A O 1
ATOM 758 N N . ILE A 1 96 ? -3.139 0.324 16.161 1.00 86.62 96 ILE A N 1
ATOM 759 C CA . ILE A 1 96 ? -2.937 0.822 14.791 1.00 86.62 96 ILE A CA 1
ATOM 760 C C . ILE A 1 96 ? -1.446 1.045 14.501 1.00 86.62 96 ILE A C 1
ATOM 762 O O . ILE A 1 96 ? -0.968 0.635 13.446 1.00 86.62 96 ILE A O 1
ATOM 766 N N . ILE A 1 97 ? -0.689 1.638 15.429 1.00 87.31 97 ILE A N 1
ATOM 767 C CA . ILE A 1 97 ? 0.753 1.886 15.265 1.00 87.31 97 ILE A CA 1
ATOM 768 C C . ILE A 1 97 ? 1.534 0.571 15.185 1.00 87.31 97 ILE A C 1
ATOM 770 O O . ILE A 1 97 ? 2.406 0.440 14.329 1.00 87.31 97 ILE A O 1
ATOM 774 N N . MET A 1 98 ? 1.212 -0.418 16.023 1.00 87.44 98 MET A N 1
ATOM 775 C CA . MET A 1 98 ? 1.829 -1.747 15.948 1.00 87.44 98 MET A CA 1
ATOM 776 C C . MET A 1 98 ? 1.515 -2.424 14.610 1.00 87.44 98 MET A C 1
ATOM 778 O O . MET A 1 98 ? 2.424 -2.913 13.942 1.00 87.44 98 MET A O 1
ATOM 782 N N . SER A 1 99 ? 0.256 -2.377 14.168 1.00 87.25 99 SER A N 1
ATOM 783 C CA . SER A 1 99 ? -0.164 -2.932 12.873 1.00 87.25 99 SER A CA 1
ATOM 784 C C . SER A 1 99 ? 0.566 -2.262 11.703 1.00 87.25 99 SER A C 1
ATOM 786 O O . SER A 1 99 ? 1.069 -2.943 10.811 1.00 87.25 99 SER A O 1
ATOM 788 N N . LEU A 1 100 ? 0.694 -0.929 11.732 1.00 85.69 100 LEU A N 1
ATOM 789 C CA . LEU A 1 100 ? 1.454 -0.157 10.746 1.00 85.69 100 LEU A CA 1
ATOM 790 C C . LEU A 1 100 ? 2.950 -0.485 10.786 1.00 85.69 100 LEU A C 1
ATOM 792 O O . LEU A 1 100 ? 3.572 -0.553 9.7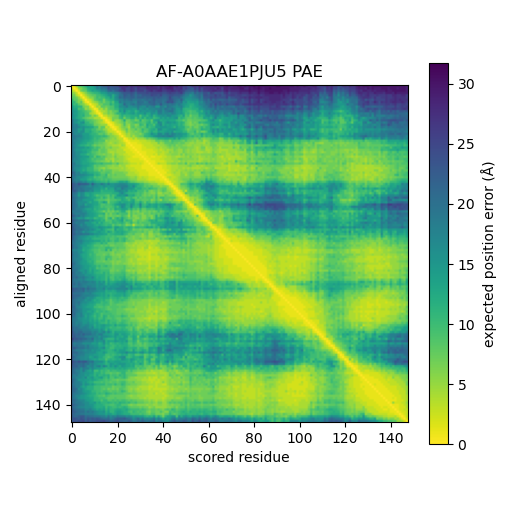32 1.00 85.69 100 LEU A O 1
ATOM 796 N N . ALA A 1 101 ? 3.534 -0.727 11.961 1.00 86.00 101 ALA A N 1
ATOM 797 C CA . ALA A 1 101 ? 4.935 -1.120 12.078 1.00 86.00 101 ALA A CA 1
ATOM 798 C C . ALA A 1 101 ? 5.188 -2.484 11.417 1.00 86.00 101 ALA A C 1
ATOM 800 O O . ALA A 1 101 ? 6.106 -2.600 10.606 1.00 86.00 101 ALA A O 1
ATOM 801 N N . PHE A 1 102 ? 4.340 -3.484 11.680 1.00 83.38 102 PHE A N 1
ATOM 802 C CA . PHE A 1 102 ? 4.415 -4.791 11.011 1.00 83.38 102 PHE A CA 1
ATOM 803 C C . PHE A 1 102 ? 4.114 -4.718 9.511 1.00 83.38 102 PHE A C 1
ATOM 805 O O . PHE A 1 102 ? 4.611 -5.545 8.751 1.00 83.38 102 PHE A O 1
ATOM 812 N N . LEU A 1 103 ? 3.350 -3.718 9.069 1.00 83.12 103 LEU A N 1
ATOM 813 C CA . LEU A 1 103 ? 3.071 -3.489 7.657 1.00 83.12 103 LEU A CA 1
ATOM 814 C C . LEU A 1 103 ? 4.220 -2.769 6.941 1.00 83.12 103 LEU A C 1
ATOM 816 O O . LEU A 1 103 ? 4.571 -3.154 5.837 1.00 83.12 103 LEU A O 1
ATOM 820 N N . VAL A 1 104 ? 4.841 -1.755 7.543 1.00 80.31 104 VAL A N 1
ATOM 821 C CA . VAL A 1 104 ? 5.811 -0.876 6.862 1.00 80.31 104 VAL A CA 1
ATOM 822 C C . VAL A 1 104 ? 7.261 -1.336 7.051 1.00 80.31 104 VAL A C 1
ATOM 824 O O . VAL A 1 104 ? 8.055 -1.236 6.115 1.00 80.31 104 VAL A O 1
ATOM 827 N N . LEU A 1 105 ? 7.630 -1.881 8.217 1.00 79.12 105 LEU A N 1
ATOM 828 C CA . LEU A 1 105 ? 9.013 -2.302 8.490 1.00 79.12 105 LEU A CA 1
ATOM 829 C C . LEU A 1 105 ? 9.529 -3.408 7.557 1.00 79.12 105 LEU A C 1
ATOM 831 O O . LEU A 1 105 ? 10.666 -3.282 7.108 1.00 79.12 105 LEU A O 1
ATOM 835 N N . PRO A 1 106 ? 8.754 -4.453 7.203 1.00 70.88 106 PRO A N 1
ATOM 836 C CA . PRO A 1 106 ? 9.210 -5.462 6.242 1.00 70.88 106 PRO A CA 1
ATOM 837 C C . PRO A 1 106 ? 9.286 -4.911 4.812 1.00 70.88 106 PRO A C 1
ATOM 839 O O . PRO A 1 106 ? 10.073 -5.388 3.999 1.00 70.88 106 PRO A O 1
ATOM 842 N N . PHE A 1 107 ? 8.492 -3.881 4.512 1.00 67.69 107 PHE A N 1
ATOM 843 C CA . PHE A 1 107 ? 8.455 -3.211 3.213 1.00 67.69 107 PHE A CA 1
ATOM 844 C C . PHE A 1 107 ? 9.605 -2.215 3.003 1.00 67.69 107 PHE A C 1
ATOM 846 O O . PHE A 1 107 ? 9.994 -1.954 1.864 1.00 67.69 107 PHE A O 1
ATOM 853 N N . LEU A 1 108 ? 10.184 -1.679 4.077 1.00 67.31 108 LEU A N 1
ATOM 854 C CA . LEU A 1 108 ? 11.317 -0.746 4.043 1.00 67.31 108 LEU A CA 1
ATOM 855 C C . LEU A 1 108 ? 12.586 -1.312 3.372 1.00 67.31 108 LEU A C 1
ATOM 857 O O . LEU A 1 108 ? 13.140 -0.633 2.509 1.00 67.31 108 LEU A O 1
ATOM 861 N N . PRO A 1 109 ? 13.052 -2.537 3.682 1.00 57.78 109 PRO A N 1
ATOM 862 C CA . PRO A 1 109 ? 14.166 -3.140 2.952 1.00 57.78 109 PRO A CA 1
ATOM 863 C C . PRO A 1 109 ? 13.770 -3.579 1.533 1.00 57.78 109 PRO A C 1
ATOM 865 O O . PRO A 1 109 ? 14.618 -3.594 0.647 1.00 57.78 109 PRO A O 1
ATOM 868 N N . ALA A 1 110 ? 12.494 -3.903 1.294 1.00 56.88 110 ALA A N 1
ATOM 869 C CA . ALA A 1 110 ? 12.003 -4.396 0.004 1.00 56.88 110 ALA A CA 1
ATOM 870 C C . ALA A 1 110 ? 11.708 -3.289 -1.026 1.00 56.88 110 ALA A C 1
ATOM 872 O O . ALA A 1 110 ? 11.657 -3.554 -2.222 1.00 56.88 110 ALA A O 1
ATOM 873 N N . THR A 1 111 ? 11.529 -2.039 -0.591 1.00 57.25 111 THR A N 1
ATOM 874 C CA . THR A 1 111 ? 11.214 -0.897 -1.475 1.00 57.25 111 THR A CA 1
ATOM 875 C C . THR A 1 111 ? 12.406 -0.414 -2.300 1.00 57.25 111 THR A C 1
ATOM 877 O O . THR A 1 111 ? 12.265 0.532 -3.072 1.00 57.25 111 THR A O 1
ATOM 880 N N . ASN A 1 112 ? 13.576 -1.052 -2.170 1.00 61.41 112 ASN A N 1
ATOM 881 C CA . ASN A 1 112 ? 14.786 -0.737 -2.933 1.00 61.41 112 ASN A CA 1
ATOM 882 C C . ASN A 1 112 ? 15.218 0.747 -2.847 1.00 61.41 112 ASN A C 1
ATOM 884 O O . ASN A 1 112 ? 16.002 1.220 -3.671 1.00 61.41 112 ASN A O 1
ATOM 888 N N . LEU A 1 113 ? 14.705 1.490 -1.852 1.00 60.75 113 LEU A N 1
ATOM 889 C CA . LEU A 1 113 ? 14.876 2.940 -1.723 1.00 60.75 113 LEU A CA 1
ATOM 890 C C . LEU A 1 113 ? 16.289 3.306 -1.238 1.00 60.75 113 LEU A C 1
ATOM 892 O O . LEU A 1 113 ? 16.851 4.305 -1.676 1.00 60.75 113 LEU A O 1
ATOM 896 N N . PHE A 1 114 ? 16.860 2.478 -0.355 1.00 58.34 114 PHE A N 1
ATOM 897 C CA . PHE A 1 114 ? 18.197 2.671 0.223 1.00 58.34 114 PHE A CA 1
ATOM 898 C C . PHE A 1 114 ? 19.257 1.764 -0.408 1.00 58.34 114 PHE A C 1
ATOM 900 O O . PHE A 1 114 ? 20.401 2.181 -0.570 1.00 58.34 114 PHE A O 1
ATOM 907 N N . PHE A 1 115 ? 18.873 0.548 -0.808 1.00 59.22 115 PHE A N 1
ATOM 908 C CA . PHE A 1 115 ? 19.744 -0.405 -1.488 1.00 59.22 115 PHE A CA 1
ATOM 909 C C . PHE A 1 115 ? 18.931 -1.113 -2.564 1.00 59.22 115 PHE A C 1
ATOM 911 O O . PHE A 1 115 ? 17.897 -1.688 -2.228 1.00 59.22 115 PHE A O 1
ATOM 918 N N . PRO A 1 116 ? 19.347 -1.084 -3.838 1.00 55.53 116 PRO A N 1
ATOM 919 C CA . PRO A 1 116 ? 18.685 -1.894 -4.834 1.00 55.53 116 PRO A CA 1
ATOM 920 C C . PRO A 1 116 ? 18.960 -3.364 -4.475 1.00 55.53 116 PRO A C 1
ATOM 922 O O . PRO A 1 116 ? 20.098 -3.773 -4.219 1.00 55.53 116 PRO A O 1
ATOM 925 N N . VAL A 1 117 ? 17.912 -4.169 -4.419 1.00 58.44 117 VAL A N 1
ATOM 926 C CA . VAL A 1 117 ? 17.959 -5.618 -4.246 1.00 58.44 117 VAL A CA 1
ATOM 927 C C . VAL A 1 117 ? 17.546 -6.244 -5.582 1.00 58.44 117 VAL A C 1
ATOM 929 O O . VAL A 1 117 ? 16.744 -5.680 -6.330 1.00 58.44 117 VAL A O 1
ATOM 932 N N . GLY A 1 118 ? 18.120 -7.405 -5.908 1.00 53.81 118 GLY A N 1
ATOM 933 C CA . GLY A 1 118 ? 17.893 -8.091 -7.187 1.00 53.81 118 GLY A CA 1
ATOM 934 C C . GLY A 1 118 ? 16.472 -8.632 -7.381 1.00 53.81 118 GLY A C 1
ATOM 935 O O . GLY A 1 118 ? 16.132 -9.026 -8.483 1.00 53.81 118 GLY A O 1
ATOM 936 N N . PHE A 1 119 ? 15.621 -8.624 -6.351 1.00 55.78 119 PHE A N 1
ATOM 937 C CA . PHE A 1 119 ? 14.249 -9.125 -6.444 1.00 55.78 119 PHE A CA 1
ATOM 938 C C . PHE A 1 119 ? 13.262 -7.989 -6.729 1.00 55.78 119 PHE A C 1
ATOM 940 O O . PHE A 1 119 ? 13.267 -6.961 -6.050 1.00 55.78 119 PHE A O 1
ATOM 947 N N . VAL A 1 120 ? 12.401 -8.195 -7.727 1.00 56.53 120 VAL A N 1
ATOM 948 C CA . VAL A 1 120 ? 11.391 -7.222 -8.169 1.00 56.53 120 VAL A CA 1
ATOM 949 C C . VAL A 1 120 ? 10.161 -7.262 -7.256 1.00 56.53 120 VAL A C 1
ATOM 951 O O . VAL A 1 120 ? 9.734 -6.229 -6.751 1.00 56.53 120 VAL A O 1
ATOM 954 N N . VAL A 1 121 ? 9.632 -8.451 -6.961 1.00 62.06 121 VAL A N 1
ATOM 955 C CA . VAL A 1 121 ? 8.520 -8.655 -6.019 1.00 62.06 121 VAL A CA 1
ATOM 956 C C . VAL A 1 121 ? 8.899 -9.773 -5.062 1.00 62.06 121 VAL A C 1
ATOM 958 O O . VAL A 1 121 ? 9.144 -10.906 -5.469 1.00 62.06 121 VAL A O 1
ATOM 961 N N . ALA A 1 122 ? 8.959 -9.455 -3.773 1.00 62.69 122 ALA A N 1
ATOM 962 C CA . ALA A 1 122 ? 9.288 -10.424 -2.743 1.00 62.69 122 ALA A CA 1
ATOM 963 C C . ALA A 1 122 ? 7.999 -10.959 -2.106 1.00 62.69 122 ALA A C 1
ATOM 965 O O . ALA A 1 122 ? 7.601 -10.528 -1.026 1.00 62.69 122 ALA A O 1
ATOM 966 N N . GLU A 1 123 ? 7.348 -11.926 -2.760 1.00 64.25 123 GLU A N 1
ATOM 967 C CA . GLU A 1 123 ? 6.144 -12.593 -2.229 1.00 64.25 123 GLU A CA 1
ATOM 968 C C . GLU A 1 123 ? 6.365 -13.153 -0.809 1.00 64.25 123 GLU A C 1
ATOM 970 O O . GLU A 1 123 ? 5.501 -13.051 0.059 1.00 64.25 123 GLU A O 1
ATOM 975 N N . ARG A 1 124 ? 7.580 -13.642 -0.523 1.00 67.69 124 ARG A N 1
ATOM 976 C CA . ARG A 1 124 ? 7.982 -14.165 0.794 1.00 67.69 124 ARG A CA 1
ATOM 977 C C . ARG A 1 124 ? 8.052 -13.081 1.870 1.00 67.69 124 ARG A C 1
ATOM 979 O O . ARG A 1 124 ? 7.951 -13.387 3.054 1.00 67.69 124 ARG A O 1
ATOM 986 N N . VAL A 1 125 ? 8.215 -11.822 1.472 1.00 68.81 125 VAL A N 1
ATOM 987 C CA . VAL A 1 125 ? 8.214 -10.668 2.380 1.00 68.81 125 VAL A CA 1
ATOM 988 C C . VAL A 1 125 ? 6.784 -10.215 2.674 1.00 68.81 125 VAL A C 1
ATOM 990 O O . VAL A 1 125 ? 6.570 -9.565 3.688 1.00 68.81 125 VAL A O 1
ATOM 993 N N . LEU A 1 126 ? 5.793 -10.620 1.869 1.00 75.00 126 LEU A N 1
ATOM 994 C CA . LEU A 1 126 ? 4.390 -10.215 2.009 1.00 75.00 126 LEU A CA 1
ATOM 995 C C . LEU A 1 126 ? 3.668 -10.854 3.214 1.00 75.00 126 LEU A C 1
ATOM 997 O O . LEU A 1 126 ? 2.622 -10.359 3.632 1.00 75.00 126 LEU A O 1
ATOM 1001 N N . TYR A 1 127 ? 4.245 -11.892 3.831 1.00 79.06 127 TYR A N 1
ATOM 1002 C CA . TYR A 1 127 ? 3.666 -12.555 5.006 1.00 79.06 127 TYR A CA 1
ATOM 1003 C C . TYR A 1 127 ? 3.605 -11.646 6.246 1.00 79.06 127 TYR A C 1
ATOM 1005 O O . TYR A 1 127 ? 2.556 -11.517 6.875 1.00 79.06 127 TYR A O 1
ATOM 1013 N N . MET A 1 128 ? 4.709 -10.970 6.584 1.00 80.44 128 MET A N 1
ATOM 1014 C CA . MET A 1 128 ? 4.757 -10.070 7.748 1.00 80.44 128 MET A CA 1
ATOM 1015 C C . MET A 1 128 ? 3.795 -8.870 7.601 1.00 80.44 128 MET A C 1
ATOM 1017 O O . MET A 1 128 ? 3.042 -8.586 8.534 1.00 80.44 128 MET A O 1
ATOM 1021 N N . PRO A 1 129 ? 3.713 -8.214 6.430 1.00 81.31 129 PRO A N 1
ATOM 1022 C CA . PRO A 1 129 ? 2.720 -7.182 6.174 1.00 81.31 129 PRO A CA 1
ATOM 1023 C C . PRO A 1 129 ? 1.275 -7.676 6.165 1.00 81.31 129 PRO A C 1
ATOM 1025 O O . PRO A 1 129 ? 0.394 -6.941 6.610 1.00 81.31 129 PRO A O 1
ATOM 1028 N N . SER A 1 130 ? 1.017 -8.908 5.710 1.00 84.50 130 SER A N 1
ATOM 1029 C CA . SER A 1 130 ? -0.319 -9.514 5.778 1.00 84.50 130 SER A CA 1
ATOM 1030 C C . SER A 1 130 ? -0.803 -9.633 7.226 1.00 84.50 130 SER A C 1
ATOM 1032 O O . SER A 1 130 ? -1.946 -9.287 7.520 1.00 84.50 130 SER A O 1
ATOM 1034 N N . MET A 1 131 ? 0.084 -9.998 8.160 1.00 86.62 131 MET A N 1
ATOM 1035 C CA . MET A 1 131 ? -0.235 -10.013 9.592 1.00 86.62 131 MET A CA 1
ATOM 1036 C C . MET A 1 131 ? -0.648 -8.623 10.107 1.00 86.62 131 MET A C 1
ATOM 1038 O O . MET A 1 131 ? -1.667 -8.499 10.791 1.00 86.62 131 MET A O 1
ATOM 1042 N N . GLY A 1 132 ? 0.090 -7.571 9.732 1.00 86.88 132 GLY A N 1
ATOM 1043 C CA . GLY A 1 132 ? -0.262 -6.185 10.067 1.00 86.88 132 GLY A CA 1
ATOM 1044 C C . GLY A 1 132 ? -1.597 -5.742 9.454 1.00 86.88 132 GLY A C 1
ATOM 1045 O O . GLY A 1 132 ? -2.406 -5.102 10.126 1.00 86.88 132 GLY A O 1
ATOM 1046 N N . PHE A 1 133 ? -1.870 -6.132 8.205 1.00 86.62 133 PHE A N 1
ATOM 1047 C CA . PHE A 1 133 ? -3.131 -5.836 7.522 1.00 86.62 133 PHE A CA 1
ATOM 1048 C C . PHE A 1 133 ? -4.333 -6.511 8.201 1.00 86.62 133 PHE A C 1
ATOM 1050 O O . PHE A 1 133 ? -5.327 -5.843 8.488 1.00 86.62 133 PHE A O 1
ATOM 1057 N N . CYS A 1 134 ? -4.227 -7.799 8.537 1.00 87.44 134 CYS A N 1
ATOM 1058 C CA . CYS A 1 134 ? -5.279 -8.536 9.243 1.00 87.44 134 CYS A CA 1
ATOM 1059 C C . CYS A 1 134 ? -5.606 -7.912 10.606 1.00 87.44 134 CYS A C 1
ATOM 1061 O O . CYS A 1 134 ? -6.778 -7.794 10.964 1.00 87.44 134 CYS A O 1
ATOM 1063 N N . MET A 1 135 ? -4.588 -7.464 11.346 1.00 87.62 135 MET A N 1
ATOM 1064 C CA . MET A 1 135 ? -4.771 -6.803 12.642 1.00 87.62 135 MET A CA 1
ATOM 1065 C C . MET A 1 135 ? -5.514 -5.462 12.502 1.00 87.62 135 MET A C 1
ATOM 1067 O O . MET A 1 135 ? -6.412 -5.165 13.292 1.00 87.62 135 MET A O 1
ATOM 1071 N N . LEU A 1 136 ? -5.208 -4.692 11.452 1.00 87.44 136 LEU A N 1
ATOM 1072 C CA . LEU A 1 136 ? -5.896 -3.443 11.103 1.00 87.44 136 LEU A CA 1
ATOM 1073 C C . LEU A 1 136 ? -7.372 -3.666 10.743 1.00 87.44 136 LEU A C 1
ATOM 1075 O O . LEU A 1 136 ? -8.243 -2.950 11.241 1.00 87.44 136 LEU A O 1
ATOM 1079 N N . VAL A 1 137 ? -7.655 -4.668 9.905 1.00 88.44 137 VAL A N 1
ATOM 1080 C CA . VAL A 1 137 ? -9.020 -5.016 9.472 1.00 88.44 137 VAL A CA 1
ATOM 1081 C C . VAL A 1 137 ? -9.853 -5.513 10.651 1.00 88.44 137 VAL A C 1
ATOM 1083 O O . VAL A 1 137 ? -10.973 -5.040 10.844 1.00 88.44 137 VAL A O 1
ATOM 1086 N N . ALA A 1 138 ? -9.298 -6.408 11.476 1.00 89.19 138 ALA A N 1
ATOM 1087 C CA . ALA A 1 138 ? -9.968 -6.911 12.672 1.00 89.19 138 ALA A CA 1
ATOM 1088 C C . ALA A 1 138 ? -10.317 -5.769 13.637 1.00 89.19 138 ALA A C 1
ATOM 1090 O O . ALA A 1 138 ? -11.456 -5.668 14.085 1.00 89.19 138 ALA A O 1
ATOM 1091 N N . HIS A 1 139 ? -9.372 -4.857 13.889 1.00 87.62 139 HIS A N 1
ATOM 1092 C CA . HIS A 1 139 ? -9.611 -3.699 14.748 1.00 87.62 139 HIS A CA 1
ATOM 1093 C C . HIS A 1 139 ? -10.687 -2.754 14.188 1.00 87.62 139 HIS A C 1
ATOM 1095 O O . HIS A 1 139 ? -11.537 -2.265 14.933 1.00 87.62 139 HIS A O 1
ATOM 1101 N N . GLY A 1 140 ? -10.677 -2.512 12.873 1.00 86.00 140 GLY A N 1
ATOM 1102 C CA . GLY A 1 140 ? -11.706 -1.718 12.199 1.00 86.00 140 GLY A CA 1
ATOM 1103 C C . GLY A 1 140 ? -13.099 -2.341 12.313 1.00 86.00 140 GLY A C 1
ATOM 1104 O O . GLY A 1 140 ? -14.067 -1.624 12.562 1.00 86.00 140 GLY A O 1
ATOM 1105 N N . PHE A 1 141 ? -13.192 -3.667 12.188 1.00 88.44 141 PHE A N 1
ATOM 1106 C CA . PHE A 1 141 ? -14.451 -4.398 12.304 1.00 88.44 141 PHE A CA 1
ATOM 1107 C C . PHE A 1 141 ? -14.993 -4.408 13.739 1.00 88.44 141 PHE A C 1
ATOM 1109 O O . PHE A 1 141 ? -16.178 -4.148 13.932 1.00 88.44 141 PHE A O 1
ATOM 1116 N N . SER A 1 142 ? -14.139 -4.620 14.747 1.00 87.50 142 SER A N 1
ATOM 1117 C CA . SER A 1 142 ? -14.536 -4.533 16.162 1.00 87.50 142 SER A CA 1
ATOM 1118 C C . SER A 1 142 ? -15.114 -3.159 16.508 1.00 87.50 142 SER A C 1
ATOM 1120 O O . SER A 1 142 ? -16.205 -3.079 17.057 1.00 87.50 142 SER A O 1
ATOM 1122 N N . ASN A 1 143 ? -14.455 -2.075 16.081 1.00 85.12 143 ASN A N 1
ATOM 1123 C CA . ASN A 1 143 ? -14.956 -0.715 16.314 1.00 85.12 143 ASN A CA 1
ATOM 1124 C C . ASN A 1 143 ? -16.299 -0.437 15.611 1.00 85.12 143 ASN A C 1
ATOM 1126 O O . ASN A 1 143 ? -17.054 0.430 16.052 1.00 85.12 143 ASN A O 1
ATOM 1130 N N . LEU A 1 144 ? -16.571 -1.110 14.485 1.00 86.69 144 LEU A N 1
ATOM 1131 C CA . LEU A 1 144 ? -17.842 -0.987 13.772 1.00 86.69 144 LEU A CA 1
ATOM 1132 C C . LEU A 1 144 ? -18.956 -1.742 14.501 1.00 86.69 144 LEU A C 1
ATOM 1134 O O . LEU A 1 144 ? -20.042 -1.194 14.644 1.00 86.69 144 LEU A O 1
ATOM 1138 N N . LEU A 1 145 ? -18.676 -2.959 14.977 1.00 87.81 145 LEU A N 1
ATOM 1139 C CA . LEU A 1 145 ? -19.626 -3.757 15.755 1.00 87.81 145 LEU A CA 1
ATOM 1140 C C . LEU A 1 145 ? -19.992 -3.090 17.083 1.00 87.81 145 LEU A C 1
ATOM 1142 O O . LEU A 1 145 ? -21.163 -3.075 17.428 1.00 87.81 145 LEU A O 1
ATOM 1146 N N . ASP A 1 146 ? -19.035 -2.474 17.779 1.00 83.06 146 ASP A N 1
ATOM 1147 C CA . ASP A 1 146 ? -19.299 -1.762 19.040 1.00 83.06 146 ASP A CA 1
ATOM 1148 C C . ASP A 1 146 ? -20.179 -0.505 18.858 1.00 83.06 146 ASP A C 1
ATOM 1150 O O . ASP A 1 146 ? -20.665 0.071 19.833 1.00 83.06 146 ASP A O 1
ATOM 1154 N N . ARG A 1 147 ? -20.358 -0.038 17.613 1.00 74.44 147 ARG A N 1
ATOM 1155 C CA . ARG A 1 147 ? -21.196 1.121 17.262 1.00 74.44 147 ARG A CA 1
ATOM 1156 C C . ARG A 1 147 ? -22.609 0.763 16.793 1.00 74.44 147 ARG A C 1
ATOM 1158 O O . ARG A 1 147 ? -23.405 1.693 16.655 1.00 74.44 147 ARG A O 1
ATOM 1165 N N . VAL A 1 148 ? -22.886 -0.507 16.490 1.00 65.75 148 VAL A N 1
ATOM 1166 C CA . VAL A 1 148 ? -24.197 -1.003 16.024 1.00 65.75 148 VAL A CA 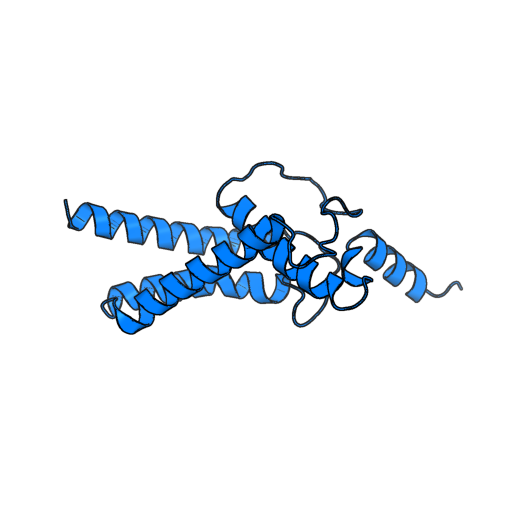1
ATOM 1167 C C . VAL A 1 148 ? -24.996 -1.513 17.212 1.00 65.75 148 VAL A C 1
ATOM 1169 O O . VAL A 1 148 ? -26.164 -1.086 17.332 1.00 65.75 148 VAL A O 1
#

Solvent-accessible surface area (backbone atoms only — not comparable to full-atom values): 8361 Å² total; per-residue (Å²): 135,81,66,68,68,58,57,57,51,49,52,37,46,46,31,17,50,56,74,75,42,59,86,66,37,28,58,48,32,39,46,38,44,52,25,52,56,53,44,41,73,78,45,85,65,87,85,65,100,65,61,44,70,54,76,68,73,79,38,85,56,88,84,42,74,65,51,52,46,32,51,50,53,52,50,52,52,50,51,52,50,49,38,34,75,76,70,43,56,72,73,58,17,49,55,46,50,53,19,47,46,37,34,47,60,60,44,56,73,67,44,38,79,88,51,80,59,53,64,62,63,61,72,85,53,47,56,55,25,46,54,13,50,53,52,45,52,53,53,55,49,51,60,50,60,79,70,109

Secondary structure (DSSP, 8-state):
---THHHHHHHHHHH-TTTTSPTTHHHHHHHHHHHHHHHHHH---S--S---TT-S-----TT-THHHHHHHHHHHHHHHHHIIIIIS-HHHHHHHHHHHHHHHTTHHHHT-SSS--S-S--GGGTHHHHHHHHHHHHHHHHHHHTT-

Radius of gyration: 18.12 Å; Cα contacts (8 Å, |Δi|>4): 130; cha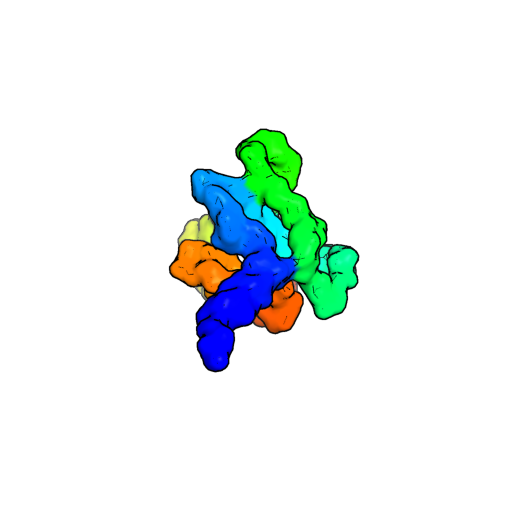ins: 1; bounding box: 64×31×41 Å

Foldseek 3Di:
DPDPVVVVVVLLCFLDVLVVDDPPQSVLLLLLLVLVLVVCLVPVPDDDPGPTGCPPPTDPDPPDPSVVSSVVVVVVLVVLLCCLPPPDDVVLSVLSVVLVCLQVVLVVVVSCPPHNDSHSHDPVSSPSNSVSVVSVVVSVVVVVVVVD

pLDDT: mean 72.0, std 12.11, range [40.88, 89.25]

Organism: NCBI:txid1843537